Protein AF-A0A2G6NQH4-F1 (afdb_monomer)

Radius of gyration: 15.08 Å; Cα contacts (8 Å, |Δi|>4): 63; chains: 1; bounding box: 32×32×43 Å

Structure (mmCIF, N/CA/C/O backbone):
data_AF-A0A2G6NQH4-F1
#
_entry.id   AF-A0A2G6NQH4-F1
#
loop_
_atom_site.group_PDB
_atom_site.id
_atom_site.type_symbol
_atom_site.label_atom_id
_atom_site.label_alt_id
_atom_site.label_comp_id
_atom_site.label_asym_id
_atom_site.label_entity_id
_atom_site.label_seq_id
_atom_site.pdbx_PDB_ins_code
_atom_site.Cartn_x
_atom_site.Cartn_y
_atom_site.Cartn_z
_atom_site.occupancy
_atom_site.B_iso_or_equiv
_atom_site.auth_seq_id
_atom_site.auth_comp_id
_atom_site.auth_asym_id
_atom_site.auth_atom_id
_atom_site.pdbx_PDB_model_num
ATOM 1 N N . MET A 1 1 ? -13.335 -4.331 -22.618 1.00 51.69 1 MET A N 1
ATOM 2 C CA . MET A 1 1 ? -11.977 -4.323 -22.037 1.00 51.69 1 MET A CA 1
ATOM 3 C C . MET A 1 1 ? -11.745 -2.935 -21.476 1.00 51.69 1 MET A C 1
ATOM 5 O O . MET A 1 1 ? -11.854 -1.982 -22.237 1.00 51.69 1 MET A O 1
ATOM 9 N N . THR A 1 2 ? -11.551 -2.798 -20.167 1.00 68.00 2 THR A N 1
ATOM 10 C CA . THR A 1 2 ? -11.316 -1.488 -19.543 1.00 68.00 2 THR A CA 1
ATOM 11 C C . THR A 1 2 ? -9.955 -0.965 -19.997 1.00 68.00 2 THR A C 1
ATOM 13 O O . THR A 1 2 ? -8.973 -1.707 -19.977 1.00 68.00 2 THR A O 1
ATOM 16 N N . GLN A 1 3 ? -9.901 0.279 -20.468 1.00 81.25 3 GLN A N 1
ATOM 17 C CA . GLN A 1 3 ? -8.659 0.917 -20.899 1.00 81.25 3 GLN A CA 1
ATOM 18 C C . GLN A 1 3 ? -7.701 1.023 -19.703 1.00 81.25 3 GLN A C 1
ATOM 20 O O . GLN A 1 3 ? -8.101 1.499 -18.642 1.00 81.25 3 GLN A O 1
ATOM 25 N N . LYS A 1 4 ? -6.455 0.554 -19.858 1.00 89.19 4 LYS A N 1
ATOM 26 C CA . LYS A 1 4 ? -5.437 0.671 -18.806 1.00 89.19 4 LYS A CA 1
ATOM 27 C C . LYS A 1 4 ? -4.902 2.102 -18.706 1.00 89.19 4 LYS A C 1
ATOM 29 O O . LYS A 1 4 ? -4.746 2.784 -19.720 1.00 89.19 4 LYS A O 1
ATOM 34 N N . ILE A 1 5 ? -4.598 2.530 -17.485 1.00 94.06 5 ILE A N 1
ATOM 35 C CA . ILE A 1 5 ? -4.081 3.862 -17.158 1.00 94.06 5 ILE A CA 1
ATOM 36 C C . ILE A 1 5 ? -2.565 3.872 -17.346 1.00 94.06 5 ILE A C 1
ATOM 38 O O . ILE A 1 5 ? -1.858 3.093 -16.713 1.00 94.06 5 ILE A O 1
ATOM 42 N N . LYS A 1 6 ? -2.050 4.772 -18.185 1.00 93.50 6 LYS A N 1
ATOM 43 C CA . LYS A 1 6 ? -0.603 4.953 -18.364 1.00 93.50 6 LYS A CA 1
ATOM 44 C C . LYS A 1 6 ? -0.039 5.885 -17.302 1.00 93.50 6 LYS A C 1
ATOM 46 O O . LYS A 1 6 ? -0.615 6.937 -17.039 1.00 93.50 6 LYS A O 1
ATOM 51 N N . VAL A 1 7 ? 1.122 5.530 -16.760 1.00 92.88 7 VAL A N 1
ATOM 52 C CA . VAL A 1 7 ? 1.883 6.380 -15.836 1.00 92.88 7 VAL A CA 1
ATOM 53 C C . VAL A 1 7 ? 3.122 6.905 -16.552 1.00 92.88 7 VAL A C 1
ATOM 55 O O . VAL A 1 7 ? 3.846 6.151 -17.204 1.00 92.88 7 VAL A O 1
ATOM 58 N N . LYS A 1 8 ? 3.353 8.216 -16.464 1.00 92.94 8 LYS A N 1
ATOM 59 C CA . LYS A 1 8 ? 4.554 8.854 -17.011 1.00 92.94 8 LYS A CA 1
ATOM 60 C C . LYS A 1 8 ? 5.747 8.521 -16.111 1.00 92.94 8 LYS A C 1
ATOM 62 O O . LYS A 1 8 ? 5.651 8.666 -14.902 1.00 92.94 8 LYS A O 1
ATOM 67 N N . LYS A 1 9 ? 6.865 8.100 -16.702 1.00 91.50 9 LYS A N 1
ATOM 68 C CA . LYS A 1 9 ? 8.109 7.846 -15.961 1.00 91.50 9 LYS A CA 1
ATOM 69 C C . LYS A 1 9 ? 8.889 9.135 -15.691 1.00 91.50 9 LYS A C 1
ATOM 71 O O . LYS A 1 9 ? 8.771 10.102 -16.449 1.00 91.50 9 LYS A O 1
ATOM 76 N N . GLY A 1 10 ? 9.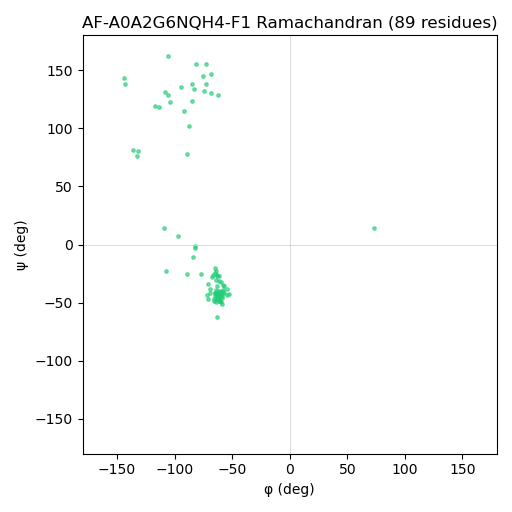711 9.125 -14.646 1.00 91.50 10 GLY A N 1
ATOM 77 C CA . GLY A 1 10 ? 10.583 10.228 -14.244 1.00 91.50 10 GLY A CA 1
ATOM 78 C C . GLY A 1 10 ? 9.849 11.412 -13.611 1.00 91.50 10 GLY A C 1
ATOM 79 O O . GLY A 1 10 ? 10.423 12.494 -13.513 1.00 91.50 10 GLY A O 1
ATOM 80 N N . CYS A 1 11 ? 8.584 11.238 -13.221 1.00 93.19 11 CYS A N 1
ATOM 81 C CA . CYS A 1 11 ? 7.806 12.251 -12.513 1.00 93.19 11 CYS A CA 1
ATOM 82 C C . CYS A 1 11 ? 7.648 11.886 -11.031 1.00 93.19 11 CYS A C 1
ATOM 84 O O . CYS A 1 11 ? 7.856 10.739 -10.634 1.00 93.19 11 CYS A O 1
ATOM 86 N N . ILE A 1 12 ? 7.286 12.864 -10.199 1.00 90.19 12 ILE A N 1
ATOM 87 C CA . ILE A 1 12 ? 7.129 12.647 -8.752 1.00 90.19 12 ILE A CA 1
ATOM 88 C C . ILE A 1 12 ? 6.003 11.637 -8.495 1.00 90.19 12 ILE A C 1
ATOM 90 O O . ILE A 1 12 ? 6.116 10.789 -7.615 1.00 90.19 12 ILE A O 1
ATOM 94 N N . GLU A 1 13 ? 4.953 11.663 -9.311 1.00 91.12 13 GLU A N 1
ATOM 95 C CA . GLU A 1 13 ? 3.792 10.782 -9.214 1.00 91.12 13 GLU A CA 1
ATOM 96 C C . GLU A 1 13 ? 4.146 9.304 -9.435 1.00 91.12 13 GLU A C 1
ATOM 98 O O . GLU A 1 13 ? 3.477 8.435 -8.877 1.00 91.12 13 GLU A O 1
ATOM 103 N N . GLU A 1 14 ? 5.220 8.993 -10.174 1.00 94.62 14 GLU A N 1
ATOM 104 C CA . GLU A 1 14 ? 5.703 7.614 -10.334 1.00 94.62 14 GLU A CA 1
ATOM 105 C C . GLU A 1 14 ? 6.071 6.994 -8.977 1.00 94.62 14 GLU A C 1
ATOM 107 O O . GLU A 1 14 ? 5.837 5.807 -8.748 1.00 94.62 14 GLU A O 1
ATOM 112 N N . THR A 1 15 ? 6.557 7.800 -8.027 1.00 94.31 15 THR A N 1
ATOM 113 C CA . THR A 1 15 ? 6.938 7.315 -6.691 1.00 94.31 15 THR A CA 1
ATOM 114 C C . THR A 1 15 ? 5.755 6.760 -5.891 1.00 94.31 15 THR A C 1
ATOM 116 O O . THR A 1 15 ? 5.953 5.898 -5.032 1.00 94.31 15 THR A O 1
ATOM 119 N N . LEU A 1 16 ? 4.516 7.167 -6.206 1.00 95.31 16 LEU A N 1
ATOM 120 C CA . LEU A 1 16 ? 3.299 6.646 -5.571 1.00 95.31 16 LEU A CA 1
ATOM 121 C C . LEU A 1 16 ? 3.075 5.158 -5.879 1.00 95.31 16 LEU A C 1
ATOM 123 O O . LEU A 1 16 ? 2.441 4.452 -5.088 1.00 95.31 16 LEU A O 1
ATOM 127 N N . LEU A 1 17 ? 3.631 4.660 -6.990 1.00 96.81 17 LEU A N 1
ATOM 128 C CA . LEU A 1 17 ? 3.547 3.251 -7.368 1.00 96.81 17 LEU A CA 1
ATOM 129 C C . LEU A 1 17 ? 4.307 2.340 -6.405 1.00 96.81 17 LEU A C 1
ATOM 131 O O . LEU A 1 17 ? 3.923 1.184 -6.256 1.00 96.81 17 LEU A O 1
ATOM 135 N N . LEU A 1 18 ? 5.332 2.847 -5.716 1.00 97.06 18 LEU A N 1
ATOM 136 C CA . LEU A 1 18 ? 6.163 2.060 -4.805 1.00 97.06 18 LEU A CA 1
ATOM 137 C C . LEU A 1 18 ? 5.353 1.508 -3.611 1.00 97.06 18 LEU A C 1
ATOM 139 O O . LEU A 1 18 ? 5.189 0.286 -3.511 1.00 97.06 18 LEU A O 1
ATOM 143 N N . PRO A 1 19 ? 4.765 2.345 -2.727 1.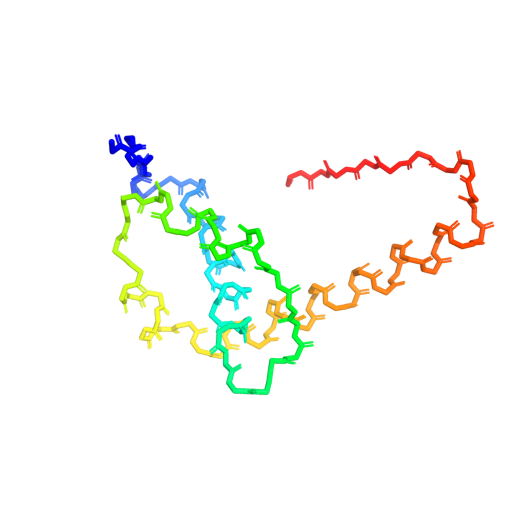00 97.44 19 PRO A N 1
ATOM 144 C CA . PRO A 1 19 ? 3.961 1.839 -1.619 1.00 97.44 19 PRO A CA 1
ATOM 145 C C . PRO A 1 19 ? 2.658 1.176 -2.085 1.00 97.44 19 PRO A C 1
ATOM 147 O O . PRO A 1 19 ? 2.167 0.283 -1.396 1.00 97.44 19 PRO A O 1
ATOM 150 N N . LEU A 1 20 ? 2.097 1.582 -3.230 1.00 97.69 20 LEU A N 1
ATOM 151 C CA . LEU A 1 20 ? 0.917 0.938 -3.812 1.00 97.69 20 LEU A CA 1
ATOM 152 C C . LEU A 1 20 ? 1.219 -0.514 -4.209 1.00 97.69 20 LEU A C 1
ATOM 154 O O . LEU A 1 20 ? 0.495 -1.426 -3.806 1.00 97.69 20 LEU A O 1
ATOM 158 N N . TRP A 1 21 ? 2.318 -0.731 -4.937 1.00 98.19 21 TRP A N 1
ATOM 159 C CA . TRP A 1 21 ? 2.799 -2.063 -5.287 1.00 98.19 21 TRP A CA 1
ATOM 160 C C . TRP A 1 21 ? 3.072 -2.888 -4.030 1.00 98.19 21 TRP A C 1
ATOM 162 O O . TRP A 1 21 ? 2.625 -4.027 -3.948 1.00 98.19 21 TRP A O 1
ATOM 172 N N . GLY A 1 22 ? 3.716 -2.307 -3.012 1.00 98.12 22 GLY A N 1
ATOM 173 C CA . GLY A 1 22 ? 4.030 -3.021 -1.773 1.00 98.12 22 GLY A CA 1
ATOM 174 C C . GLY A 1 22 ? 2.804 -3.597 -1.056 1.00 98.12 22 GLY A C 1
ATOM 175 O O . GLY A 1 22 ? 2.870 -4.726 -0.560 1.00 98.12 22 GLY A O 1
ATOM 176 N N . ARG A 1 23 ? 1.685 -2.853 -1.033 1.00 98.50 23 ARG A N 1
ATOM 177 C CA . ARG A 1 23 ? 0.402 -3.311 -0.464 1.00 98.50 23 ARG A CA 1
ATOM 178 C C . ARG A 1 23 ? -0.271 -4.373 -1.327 1.00 98.50 23 ARG A C 1
ATOM 180 O O . ARG A 1 23 ? -0.714 -5.389 -0.792 1.00 98.50 23 ARG A O 1
ATOM 187 N N . ALA A 1 24 ? -0.292 -4.189 -2.647 1.00 98.38 24 ALA A N 1
ATOM 188 C CA . ALA A 1 24 ? -0.836 -5.189 -3.565 1.00 98.38 24 ALA A CA 1
ATOM 189 C C . ALA A 1 24 ? -0.053 -6.512 -3.495 1.00 98.38 24 ALA A C 1
ATOM 191 O O . ALA A 1 24 ? -0.652 -7.584 -3.435 1.00 98.38 24 ALA A O 1
ATOM 192 N N . PHE A 1 25 ? 1.278 -6.428 -3.447 1.00 97.75 25 PHE A N 1
ATOM 193 C CA . PHE A 1 25 ? 2.168 -7.575 -3.313 1.00 97.75 25 PHE A CA 1
ATOM 194 C C . PHE A 1 25 ? 1.953 -8.302 -1.982 1.00 97.75 25 PHE A C 1
ATOM 196 O O . PHE A 1 25 ? 1.807 -9.519 -1.986 1.00 97.75 25 PHE A O 1
ATOM 203 N N . GLU A 1 26 ? 1.878 -7.580 -0.852 1.00 98.19 26 GLU A N 1
ATOM 204 C CA . GLU A 1 26 ? 1.614 -8.203 0.456 1.00 98.19 26 GLU A CA 1
ATOM 205 C C . GLU A 1 26 ? 0.285 -8.951 0.468 1.00 98.19 26 GLU A C 1
ATOM 207 O O . GLU A 1 26 ? 0.256 -10.094 0.913 1.00 98.19 26 GLU A O 1
ATOM 212 N N . THR A 1 27 ? -0.772 -8.323 -0.054 1.00 98.50 27 THR A N 1
ATOM 213 C CA . THR A 1 27 ? -2.143 -8.860 -0.077 1.00 98.50 27 THR A CA 1
ATOM 214 C C . THR A 1 27 ? -2.214 -10.214 -0.784 1.00 98.50 27 THR A C 1
ATOM 216 O O . THR A 1 27 ? -2.944 -11.099 -0.355 1.00 98.50 27 THR A O 1
ATOM 219 N N . GLN A 1 28 ? -1.417 -10.409 -1.838 1.00 97.00 28 GLN A N 1
ATOM 220 C CA . GLN A 1 28 ? -1.405 -11.638 -2.640 1.00 97.00 28 GLN A CA 1
ATOM 221 C C . GLN A 1 28 ? -0.555 -12.770 -2.036 1.00 97.00 28 GLN A C 1
ATOM 223 O O . GLN A 1 28 ? -0.499 -13.869 -2.594 1.00 97.00 28 GLN A O 1
ATOM 228 N N . ARG A 1 29 ? 0.132 -12.541 -0.909 1.00 96.94 29 ARG A N 1
ATOM 229 C CA . ARG A 1 29 ? 0.920 -13.588 -0.243 1.00 96.94 29 ARG A CA 1
ATOM 230 C C . ARG A 1 29 ? 0.001 -14.597 0.436 1.00 96.94 29 ARG A C 1
ATOM 232 O O . ARG A 1 29 ? -1.089 -14.269 0.879 1.00 96.94 29 ARG A O 1
ATOM 239 N N . LYS A 1 30 ? 0.498 -15.825 0.623 1.00 97.38 30 LYS A N 1
ATOM 240 C CA . LYS A 1 30 ? -0.231 -16.899 1.326 1.00 97.38 30 LYS A CA 1
ATOM 241 C C . LYS A 1 30 ? -0.707 -16.495 2.731 1.00 97.38 30 LYS A C 1
ATOM 243 O O . LYS A 1 30 ? -1.785 -16.900 3.137 1.00 97.38 30 LYS A O 1
ATOM 248 N N . ASN A 1 31 ? 0.112 -15.729 3.454 1.00 97.12 31 ASN A N 1
ATOM 249 C CA . ASN A 1 31 ? -0.165 -15.240 4.806 1.00 97.12 31 ASN A CA 1
ATOM 250 C C . ASN A 1 31 ? 0.129 -13.727 4.849 1.00 97.12 31 ASN A C 1
ATOM 252 O O . ASN A 1 31 ? 1.238 -13.342 5.238 1.00 97.12 31 ASN A O 1
ATOM 256 N N . PRO A 1 32 ? -0.793 -12.879 4.368 1.00 97.62 32 PRO A N 1
ATOM 257 C CA . PRO A 1 32 ? -0.566 -11.443 4.265 1.00 97.62 32 PRO A CA 1
ATOM 258 C C . PRO A 1 32 ? -0.592 -10.788 5.653 1.00 97.62 32 PRO A C 1
ATOM 260 O O . PRO A 1 32 ? -1.449 -11.092 6.481 1.00 97.62 32 PRO A O 1
ATOM 263 N N . ARG A 1 33 ? 0.328 -9.853 5.916 1.00 97.56 33 ARG A N 1
ATOM 264 C CA . ARG A 1 33 ? 0.302 -9.004 7.126 1.00 97.56 33 ARG A CA 1
ATOM 265 C C . ARG A 1 33 ? -0.724 -7.874 7.029 1.00 97.56 33 ARG A C 1
ATOM 267 O O . ARG A 1 33 ? -1.164 -7.366 8.052 1.00 97.56 33 ARG A O 1
ATOM 274 N N . LEU A 1 34 ? -1.054 -7.463 5.807 1.00 97.56 34 LEU A N 1
ATOM 275 C CA . LEU A 1 34 ? -2.021 -6.421 5.476 1.00 97.56 34 LEU A CA 1
ATOM 276 C C . LEU A 1 34 ? -2.762 -6.845 4.207 1.00 97.56 34 LEU A C 1
ATOM 278 O O . LEU A 1 34 ? -2.131 -7.342 3.274 1.00 97.56 34 LEU A O 1
ATOM 282 N N . MET A 1 35 ? -4.079 -6.638 4.184 1.00 98.06 35 MET A N 1
ATOM 283 C CA . MET A 1 35 ? -4.933 -6.911 3.027 1.00 98.06 35 MET A CA 1
ATOM 284 C C . MET A 1 35 ? -5.497 -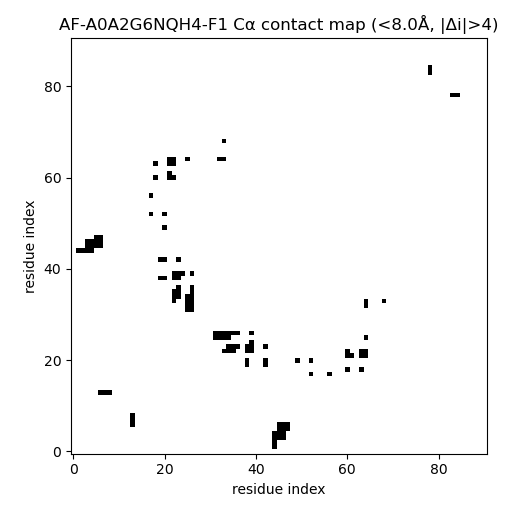5.597 2.481 1.00 98.06 35 MET A C 1
ATOM 286 O O . MET A 1 35 ? -6.217 -4.891 3.181 1.00 98.06 35 MET A O 1
ATOM 290 N N . ASP A 1 36 ? -5.168 -5.284 1.231 1.00 98.44 36 ASP A N 1
ATOM 291 C CA . ASP A 1 36 ? -5.634 -4.117 0.481 1.00 98.44 36 ASP A CA 1
ATOM 292 C C . ASP A 1 36 ? -6.016 -4.562 -0.940 1.00 98.44 36 ASP A C 1
ATOM 294 O O . ASP A 1 36 ? -5.252 -4.447 -1.904 1.00 98.44 36 ASP A O 1
ATOM 298 N N . GLU A 1 37 ? -7.228 -5.102 -1.067 1.00 98.38 37 GLU A N 1
ATOM 299 C CA . GLU A 1 37 ? -7.785 -5.539 -2.354 1.00 98.38 37 GLU A CA 1
ATOM 300 C C . GLU A 1 37 ? -7.924 -4.380 -3.347 1.00 98.38 37 GLU A C 1
ATOM 302 O O . GLU A 1 37 ? -7.832 -4.572 -4.563 1.00 98.38 37 GLU A O 1
ATOM 307 N N . LYS A 1 38 ? -8.085 -3.148 -2.844 1.00 98.31 38 LYS A N 1
ATOM 308 C CA . LYS A 1 38 ? -8.158 -1.965 -3.698 1.00 98.31 38 LYS A CA 1
ATOM 309 C C . LYS A 1 38 ? -6.802 -1.677 -4.340 1.00 98.31 38 LYS A C 1
ATOM 311 O O . LYS A 1 38 ? -6.767 -1.360 -5.526 1.00 98.31 38 LYS A O 1
ATOM 316 N N . ALA A 1 39 ? -5.686 -1.855 -3.633 1.00 98.38 39 ALA A N 1
ATOM 317 C CA . ALA A 1 39 ? -4.359 -1.771 -4.242 1.00 98.38 39 ALA A CA 1
ATOM 318 C C . ALA A 1 39 ? -4.172 -2.818 -5.349 1.00 98.38 39 ALA A C 1
ATOM 320 O O . ALA A 1 39 ? -3.642 -2.493 -6.412 1.00 98.38 39 ALA A O 1
ATOM 321 N N . VAL A 1 40 ? -4.648 -4.051 -5.141 1.00 98.38 40 VAL A N 1
ATOM 322 C CA . VAL A 1 40 ? -4.602 -5.109 -6.166 1.00 98.38 40 VAL A CA 1
ATOM 323 C C . VAL A 1 40 ? -5.409 -4.718 -7.407 1.00 98.38 40 VAL A C 1
ATOM 325 O O . VAL A 1 40 ? -4.930 -4.878 -8.532 1.00 98.38 40 VAL A O 1
ATOM 328 N N . GLU A 1 41 ? -6.617 -4.187 -7.221 1.00 97.94 41 GLU A N 1
ATOM 329 C CA . GLU A 1 41 ? -7.467 -3.678 -8.302 1.00 97.94 41 GLU A CA 1
ATOM 330 C C . GLU A 1 41 ? -6.793 -2.532 -9.072 1.00 97.94 41 GLU A C 1
ATOM 332 O O . GLU A 1 41 ? -6.711 -2.582 -10.302 1.00 97.94 41 GLU A O 1
ATOM 337 N N . ILE A 1 42 ? -6.258 -1.5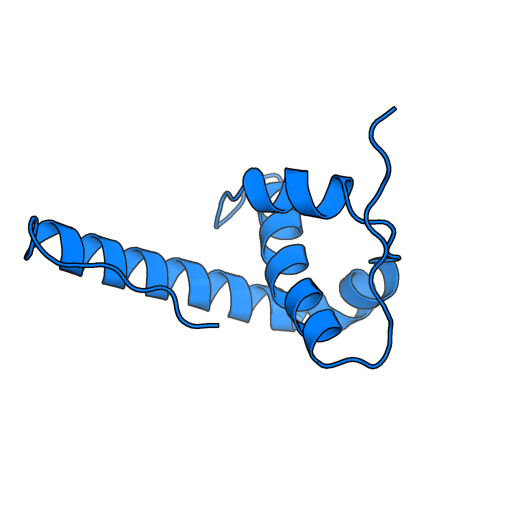33 -8.360 1.00 97.19 42 ILE A N 1
ATOM 338 C CA . ILE A 1 42 ? -5.602 -0.370 -8.970 1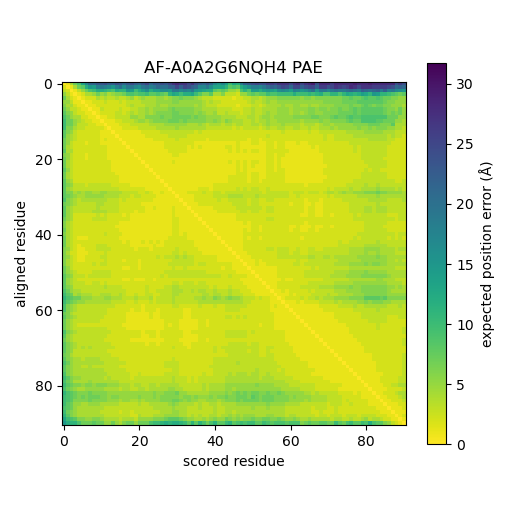.00 97.19 42 ILE A CA 1
ATOM 339 C C . ILE A 1 42 ? -4.386 -0.818 -9.786 1.00 97.19 42 ILE A C 1
ATOM 341 O O . ILE A 1 42 ? -4.284 -0.451 -10.954 1.00 97.19 42 ILE A O 1
ATOM 345 N N . ILE A 1 43 ? -3.503 -1.656 -9.231 1.00 96.44 43 ILE A N 1
ATOM 346 C CA . ILE A 1 43 ? -2.310 -2.150 -9.940 1.00 96.44 43 ILE A CA 1
ATOM 347 C C . ILE A 1 43 ? -2.691 -2.873 -11.240 1.00 96.44 43 ILE A C 1
ATOM 349 O O . ILE A 1 43 ? -2.069 -2.640 -12.275 1.00 96.44 43 ILE A O 1
ATOM 353 N N . LYS A 1 44 ? -3.754 -3.690 -11.234 1.00 95.94 44 LYS A N 1
ATOM 354 C CA . LYS A 1 44 ? -4.243 -4.386 -12.441 1.00 95.94 44 LYS A CA 1
ATOM 355 C C . LYS A 1 44 ? -4.739 -3.430 -13.534 1.00 95.94 44 LYS A C 1
ATOM 357 O O . LYS A 1 44 ? -4.708 -3.788 -14.715 1.00 95.94 44 LYS A O 1
ATOM 362 N N . SER A 1 45 ? -5.194 -2.238 -13.150 1.00 96.38 45 SER A N 1
ATOM 363 C CA . SER A 1 45 ? -5.686 -1.203 -14.066 1.00 96.38 45 SER A CA 1
ATOM 364 C C . SER A 1 45 ? -4.580 -0.332 -14.674 1.00 96.38 45 SER A C 1
ATOM 366 O O . SER A 1 45 ? -4.845 0.404 -15.624 1.00 96.38 45 SER A O 1
ATOM 368 N N . ILE A 1 46 ? -3.344 -0.424 -14.173 1.00 95.75 46 ILE A N 1
ATOM 369 C CA . ILE A 1 46 ? -2.219 0.409 -14.606 1.00 95.75 46 ILE A CA 1
ATOM 370 C C . ILE A 1 46 ? -1.405 -0.312 -15.695 1.00 95.75 46 ILE A C 1
ATOM 372 O O . ILE A 1 46 ? -1.102 -1.503 -15.607 1.00 95.75 46 ILE A O 1
ATOM 376 N N . ASP A 1 47 ? -1.045 0.425 -16.743 1.00 95.06 47 ASP A N 1
ATOM 377 C CA . ASP A 1 47 ? -0.092 0.033 -17.782 1.00 95.06 47 ASP A CA 1
ATOM 378 C C . ASP A 1 47 ? 1.324 0.461 -17.363 1.00 95.06 47 ASP A C 1
ATOM 380 O O . ASP A 1 47 ? 1.829 1.509 -17.773 1.00 95.06 47 ASP A O 1
ATOM 384 N N . TYR A 1 48 ? 1.925 -0.313 -16.456 1.00 95.00 48 TYR A N 1
ATOM 385 C CA . TYR A 1 48 ? 3.264 -0.082 -15.913 1.00 95.00 48 TYR A CA 1
ATOM 386 C C . TYR A 1 48 ? 3.982 -1.414 -15.679 1.00 95.00 48 TYR A C 1
ATOM 388 O 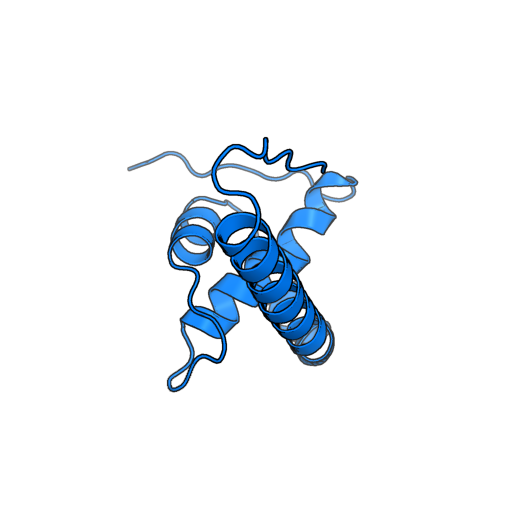O . TYR A 1 48 ? 3.365 -2.402 -15.277 1.00 95.00 48 TYR A O 1
ATOM 396 N N . ASP A 1 49 ? 5.291 -1.440 -15.927 1.00 94.00 49 ASP A N 1
ATOM 397 C CA . ASP A 1 49 ? 6.134 -2.604 -15.657 1.00 94.00 49 ASP A CA 1
ATOM 398 C C . ASP A 1 49 ? 6.642 -2.566 -14.211 1.00 94.00 49 ASP A C 1
ATOM 400 O O . ASP A 1 49 ? 7.572 -1.835 -13.878 1.00 94.00 49 ASP A O 1
ATOM 404 N N . PHE A 1 50 ? 6.023 -3.372 -13.350 1.00 95.62 50 PHE A N 1
ATOM 405 C CA . PHE A 1 50 ? 6.378 -3.471 -11.933 1.00 95.62 50 PHE A CA 1
ATOM 406 C C . PHE A 1 50 ? 7.574 -4.395 -11.654 1.00 95.62 50 PHE A C 1
ATOM 408 O O . PHE A 1 50 ? 7.978 -4.516 -10.496 1.00 95.62 50 PHE A O 1
ATOM 415 N N . SER A 1 51 ? 8.162 -5.041 -12.669 1.00 94.81 51 SER A N 1
ATOM 416 C CA . SER A 1 51 ? 9.230 -6.030 -12.463 1.00 94.81 51 SER A CA 1
ATOM 417 C C . SER A 1 51 ? 10.497 -5.431 -11.843 1.00 94.81 51 SER A C 1
ATOM 419 O O . SER A 1 51 ? 11.203 -6.104 -11.093 1.00 94.81 51 SER A O 1
ATOM 421 N N . GLU A 1 52 ? 10.789 -4.158 -12.113 1.00 93.50 52 GLU A N 1
ATOM 422 C CA . GLU A 1 52 ? 11.918 -3.447 -11.507 1.00 93.50 52 GLU A CA 1
ATOM 423 C C . GLU A 1 52 ? 11.693 -3.187 -10.011 1.00 93.50 52 GLU A C 1
ATOM 425 O O . GLU A 1 52 ? 12.594 -3.395 -9.194 1.00 93.50 52 GLU A O 1
ATOM 430 N N . ILE A 1 53 ? 10.470 -2.799 -9.637 1.00 95.88 53 ILE A N 1
ATOM 431 C CA . ILE A 1 53 ? 10.081 -2.591 -8.238 1.00 95.88 53 ILE A CA 1
ATOM 432 C C . ILE A 1 53 ? 10.176 -3.921 -7.483 1.00 95.88 53 ILE A C 1
ATOM 434 O O . ILE A 1 53 ? 10.799 -3.977 -6.425 1.00 95.88 53 ILE A O 1
ATOM 438 N N . GLU A 1 54 ? 9.644 -5.003 -8.053 1.00 95.06 54 GLU A N 1
ATOM 439 C CA . GLU A 1 54 ? 9.698 -6.340 -7.452 1.00 95.06 54 GLU A CA 1
ATOM 440 C C . GLU A 1 54 ? 11.133 -6.806 -7.175 1.00 95.06 54 GLU A C 1
ATOM 442 O O . GLU A 1 54 ? 11.421 -7.324 -6.095 1.00 95.06 54 GLU A O 1
ATOM 447 N N . LYS A 1 55 ? 12.057 -6.558 -8.109 1.00 96.06 55 LYS A N 1
ATOM 448 C CA . LYS A 1 55 ? 13.471 -6.938 -7.965 1.00 96.06 55 LYS A CA 1
ATOM 449 C C . LYS A 1 55 ? 14.222 -6.109 -6.926 1.00 96.06 55 LYS A C 1
ATOM 451 O O . LYS A 1 55 ? 15.146 -6.625 -6.302 1.00 96.06 55 LYS A O 1
ATOM 456 N N . THR A 1 56 ? 13.881 -4.831 -6.769 1.00 95.44 56 THR A N 1
ATOM 457 C CA . THR A 1 56 ? 14.713 -3.876 -6.013 1.00 95.44 56 THR A CA 1
ATOM 458 C C . THR A 1 56 ? 14.138 -3.486 -4.653 1.00 95.44 56 THR A C 1
ATOM 460 O O . THR A 1 56 ? 14.892 -3.080 -3.772 1.00 95.44 56 THR A O 1
ATOM 463 N N . GLN A 1 57 ? 12.826 -3.624 -4.442 1.00 95.81 57 GLN A N 1
ATOM 464 C CA . GLN A 1 57 ? 12.131 -3.016 -3.300 1.00 95.81 57 GLN A CA 1
ATOM 465 C C . GLN A 1 57 ? 11.657 -4.003 -2.231 1.00 95.81 57 GLN A C 1
ATOM 467 O O . GLN A 1 57 ? 10.881 -3.622 -1.354 1.00 95.81 57 GLN A O 1
ATOM 472 N N . GLY A 1 58 ? 12.138 -5.250 -2.241 1.00 90.62 58 GLY A N 1
ATOM 473 C CA . GLY A 1 58 ? 11.738 -6.265 -1.257 1.00 90.62 58 GLY A CA 1
ATOM 474 C C . GLY A 1 58 ? 11.906 -5.809 0.201 1.00 90.62 58 GLY A C 1
ATOM 475 O O . GLY A 1 58 ? 11.000 -5.985 1.008 1.00 90.62 58 GLY A O 1
ATOM 476 N N . MET A 1 59 ? 13.014 -5.136 0.533 1.00 94.06 59 MET A N 1
ATOM 477 C CA . MET A 1 59 ? 13.234 -4.588 1.882 1.00 94.06 59 MET A CA 1
ATOM 478 C C . MET A 1 59 ? 12.323 -3.390 2.186 1.00 94.06 59 MET A C 1
ATOM 480 O O . MET A 1 59 ? 11.687 -3.349 3.241 1.00 94.06 59 MET A O 1
ATOM 484 N N . SER A 1 60 ? 12.219 -2.435 1.255 1.00 96.88 60 SER A N 1
ATOM 485 C CA . SER A 1 60 ? 11.369 -1.241 1.384 1.00 96.88 60 SER A CA 1
ATOM 486 C C . SER A 1 60 ? 9.896 -1.603 1.595 1.00 96.88 60 SER A C 1
ATOM 488 O O . SER A 1 60 ? 9.198 -0.954 2.378 1.00 96.88 60 SER A O 1
ATOM 490 N N . GLN A 1 61 ? 9.442 -2.692 0.967 1.00 97.38 61 GLN A N 1
ATOM 491 C CA . GLN A 1 61 ? 8.089 -3.221 1.093 1.00 97.38 61 GLN A CA 1
ATOM 492 C C . GLN A 1 61 ? 7.695 -3.481 2.546 1.00 97.38 61 GLN A C 1
ATOM 494 O O . GLN A 1 61 ? 6.602 -3.092 2.961 1.00 97.38 61 GLN A O 1
ATOM 499 N N . HIS A 1 62 ? 8.587 -4.061 3.351 1.00 97.00 62 HIS A N 1
ATOM 500 C CA . HIS A 1 62 ? 8.303 -4.304 4.763 1.00 97.00 62 HIS A CA 1
ATOM 501 C C . HIS A 1 62 ? 8.059 -3.001 5.529 1.00 97.00 62 HIS A C 1
ATOM 503 O O . HIS A 1 62 ? 7.136 -2.946 6.345 1.00 97.00 62 HIS A O 1
ATOM 509 N N . GLY A 1 63 ? 8.841 -1.959 5.234 1.00 97.94 63 GLY A N 1
ATOM 510 C CA . GLY A 1 63 ? 8.670 -0.630 5.817 1.00 97.94 63 GLY A CA 1
ATOM 511 C C . GLY A 1 63 ? 7.335 0.007 5.432 1.00 97.94 63 GLY A C 1
ATOM 512 O O . GLY A 1 63 ? 6.651 0.567 6.287 1.00 97.94 63 GLY A O 1
ATOM 513 N N . TRP A 1 64 ? 6.909 -0.130 4.173 1.00 97.94 64 TRP A N 1
ATOM 514 C CA . TRP A 1 64 ? 5.612 0.389 3.727 1.00 97.94 64 TRP A CA 1
ATOM 515 C C . TRP A 1 64 ? 4.433 -0.312 4.402 1.00 97.94 64 TRP A C 1
ATOM 517 O O . TRP A 1 64 ? 3.507 0.371 4.832 1.00 97.94 64 TRP A O 1
ATOM 527 N N . ILE A 1 65 ? 4.486 -1.639 4.560 1.00 98.38 65 ILE A N 1
ATOM 528 C CA . ILE A 1 65 ? 3.445 -2.391 5.278 1.00 98.38 65 ILE A CA 1
ATOM 529 C C . ILE A 1 65 ? 3.405 -2.014 6.758 1.00 98.38 65 ILE A C 1
ATOM 531 O O . ILE A 1 65 ? 2.326 -1.776 7.296 1.00 98.38 65 ILE A O 1
ATOM 535 N N . ALA A 1 66 ? 4.565 -1.910 7.413 1.00 98.25 66 ALA A N 1
ATOM 536 C CA . ALA A 1 66 ? 4.633 -1.487 8.809 1.00 98.25 66 ALA A CA 1
ATOM 537 C C . ALA A 1 66 ? 4.046 -0.080 9.000 1.00 98.25 66 ALA A C 1
ATOM 539 O O . ALA A 1 66 ? 3.268 0.138 9.928 1.00 98.25 66 ALA A O 1
ATOM 540 N N . ARG A 1 67 ? 4.363 0.852 8.089 1.00 97.50 67 ARG A N 1
ATOM 541 C CA . AR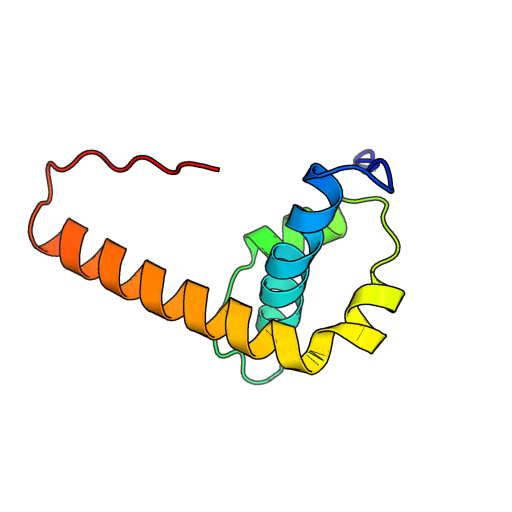G A 1 67 ? 3.803 2.207 8.093 1.00 97.50 67 ARG A CA 1
ATOM 542 C C . ARG A 1 67 ? 2.284 2.190 7.938 1.00 97.50 67 ARG A C 1
ATOM 544 O O . ARG A 1 67 ? 1.616 2.835 8.732 1.00 97.50 67 ARG A O 1
ATOM 551 N N . SER A 1 68 ? 1.744 1.443 6.972 1.00 97.56 68 SER A N 1
ATOM 552 C CA . SER A 1 68 ? 0.291 1.337 6.783 1.00 97.56 68 SER A CA 1
ATOM 553 C C . SER A 1 68 ? -0.406 0.792 8.027 1.00 97.56 68 SER A C 1
ATOM 555 O O . SER A 1 68 ? -1.287 1.456 8.552 1.00 97.56 68 SER A O 1
ATOM 557 N N . LEU A 1 69 ? 0.056 -0.333 8.582 1.00 98.25 69 LEU A N 1
ATOM 558 C CA . LEU A 1 69 ? -0.535 -0.908 9.798 1.00 98.25 69 LEU A CA 1
ATOM 559 C C . LEU A 1 69 ? -0.483 0.053 10.994 1.00 98.25 69 LEU A C 1
ATOM 561 O O . LEU A 1 69 ? -1.428 0.132 11.778 1.00 98.25 69 LEU A O 1
ATOM 565 N N . HIS A 1 70 ? 0.627 0.778 11.150 1.00 98.06 70 HIS A N 1
ATOM 566 C CA . HIS A 1 70 ? 0.776 1.757 12.220 1.00 98.06 70 HIS A CA 1
ATOM 567 C C . HIS A 1 70 ? -0.199 2.929 12.052 1.00 98.06 70 HIS A C 1
ATOM 56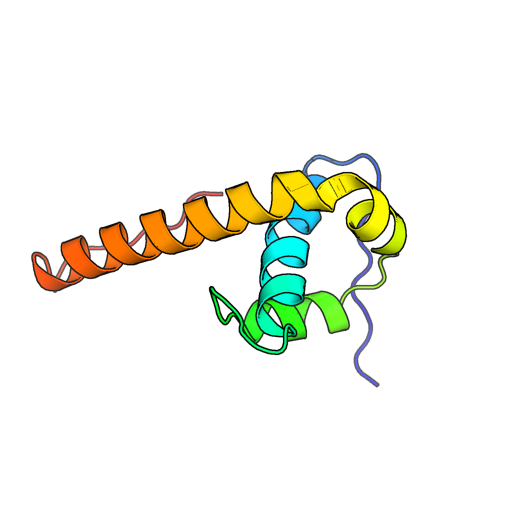9 O O . HIS A 1 70 ? -0.898 3.283 13.002 1.00 98.06 70 HIS A O 1
ATOM 575 N N . THR A 1 71 ? -0.278 3.505 10.851 1.00 96.44 71 THR A N 1
ATOM 576 C CA . THR A 1 71 ? -1.188 4.615 10.553 1.00 96.44 71 THR A CA 1
ATOM 577 C C . THR A 1 71 ? -2.652 4.188 10.659 1.00 96.44 71 THR A C 1
ATOM 579 O O . THR A 1 71 ? -3.430 4.910 11.277 1.00 96.44 71 THR A O 1
ATOM 582 N N . ASP A 1 72 ? -3.016 3.004 10.160 1.00 96.50 72 ASP A N 1
ATOM 583 C CA . ASP A 1 72 ? -4.374 2.454 10.255 1.00 96.50 72 ASP A CA 1
ATOM 584 C C . ASP A 1 72 ? -4.795 2.284 11.715 1.00 96.50 72 ASP A C 1
ATOM 586 O O . ASP A 1 72 ? -5.889 2.694 12.106 1.00 96.50 72 ASP A O 1
ATOM 590 N N . LYS A 1 73 ? -3.899 1.745 12.552 1.00 97.75 73 LYS A N 1
ATOM 591 C CA . LYS A 1 73 ? -4.141 1.625 13.991 1.00 97.75 73 LYS A CA 1
ATOM 592 C C . LYS A 1 73 ? -4.368 2.993 14.634 1.00 97.75 73 LYS A C 1
A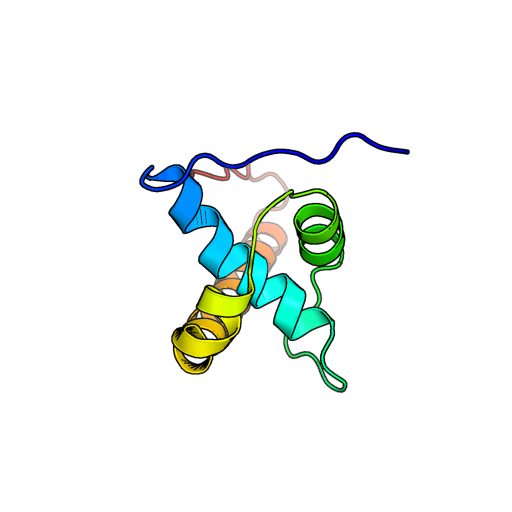TOM 594 O O . LYS A 1 73 ? -5.345 3.156 15.360 1.00 97.75 73 LYS A O 1
ATOM 599 N N . MET A 1 74 ? -3.496 3.968 14.367 1.00 97.00 74 MET A N 1
ATOM 600 C CA . MET A 1 74 ? -3.642 5.312 14.935 1.00 97.00 74 MET A CA 1
ATOM 601 C C . MET A 1 74 ? -4.944 5.983 14.494 1.00 97.00 74 MET A C 1
ATOM 603 O O . MET A 1 74 ? -5.645 6.551 15.330 1.00 97.00 74 MET A O 1
ATOM 607 N N . ALA A 1 75 ? -5.296 5.885 13.210 1.00 96.12 75 ALA A N 1
ATOM 608 C CA . ALA A 1 75 ? -6.538 6.437 12.683 1.00 96.12 75 ALA A CA 1
ATOM 609 C C . ALA A 1 75 ? -7.759 5.774 13.332 1.00 96.12 75 ALA A C 1
ATOM 611 O O . ALA A 1 75 ? -8.666 6.464 13.788 1.00 96.12 75 ALA A O 1
ATOM 612 N N . HIS A 1 76 ? -7.765 4.445 13.444 1.00 96.62 76 HIS A N 1
ATOM 613 C CA . HIS A 1 76 ? -8.861 3.707 14.064 1.00 96.62 76 HIS A CA 1
ATOM 614 C C . HIS A 1 76 ? -9.018 4.041 15.556 1.00 96.62 76 HIS A C 1
ATOM 616 O O . HIS A 1 76 ? -10.132 4.253 16.037 1.00 96.62 76 HIS A O 1
ATOM 622 N N . ASP A 1 77 ? -7.911 4.117 16.299 1.00 97.69 77 ASP A N 1
ATOM 623 C CA . ASP A 1 77 ? -7.923 4.497 17.714 1.00 97.69 77 ASP A CA 1
ATOM 624 C C . ASP A 1 77 ? -8.419 5.944 17.903 1.00 97.69 77 ASP A C 1
ATOM 626 O O . ASP A 1 77 ? -9.213 6.219 18.810 1.00 97.69 77 ASP A O 1
ATOM 630 N N . PHE A 1 78 ? -8.027 6.858 17.011 1.00 97.12 78 PHE A N 1
ATOM 631 C CA . PHE A 1 78 ? -8.508 8.238 17.008 1.00 97.12 78 PHE A CA 1
ATOM 632 C C . PHE A 1 78 ? -10.009 8.336 16.692 1.00 97.12 78 PHE A C 1
ATOM 634 O O . PHE A 1 78 ? -10.745 8.975 17.437 1.00 97.12 78 PHE A O 1
ATOM 641 N N . ILE A 1 79 ? -10.492 7.645 15.656 1.00 97.44 79 ILE A N 1
ATOM 642 C CA . ILE A 1 79 ? -11.919 7.626 15.282 1.00 97.44 79 ILE A CA 1
ATOM 643 C C . ILE A 1 79 ? -12.774 7.047 16.414 1.00 97.44 79 ILE A C 1
ATOM 645 O O . ILE A 1 79 ? -13.828 7.588 16.736 1.00 97.44 79 ILE A O 1
ATOM 649 N N . ARG A 1 80 ? -12.307 5.977 17.073 1.00 97.62 80 ARG A N 1
ATOM 650 C CA . ARG A 1 80 ? -13.019 5.371 18.211 1.00 97.62 80 ARG A CA 1
ATOM 651 C C . ARG A 1 80 ? -13.174 6.340 19.386 1.00 97.62 80 ARG A C 1
ATOM 653 O O . ARG A 1 80 ? -14.138 6.230 20.136 1.00 97.62 80 ARG A O 1
ATOM 660 N N . THR A 1 81 ? -12.218 7.249 19.566 1.00 98.19 81 THR A N 1
ATOM 661 C CA . THR A 1 81 ? -12.230 8.245 20.649 1.00 98.19 81 THR A CA 1
ATOM 662 C C . THR A 1 81 ? -12.940 9.542 20.259 1.00 98.19 81 THR A C 1
ATOM 664 O O . THR A 1 81 ? -13.483 10.211 21.133 1.00 98.19 81 THR A O 1
ATOM 667 N N . HIS A 1 82 ? -12.994 9.866 18.965 1.00 97.88 82 HIS A N 1
ATOM 668 C CA . HIS A 1 82 ? -13.592 11.086 18.424 1.00 97.88 82 HIS A CA 1
ATOM 669 C C . HIS A 1 82 ? -14.515 10.745 17.237 1.00 97.88 82 HIS A C 1
ATOM 671 O O . HIS A 1 82 ? -14.141 10.965 16.083 1.00 97.88 82 HIS A O 1
ATOM 677 N N . PRO A 1 83 ? -15.725 10.209 17.488 1.00 96.44 83 PRO A N 1
ATOM 678 C CA . PRO A 1 83 ? -16.606 9.714 16.426 1.00 96.44 83 PRO A CA 1
ATOM 679 C C . PRO A 1 83 ? -17.115 10.806 15.469 1.00 96.44 83 PRO A C 1
ATOM 681 O O . PRO A 1 83 ? -17.508 10.493 14.350 1.00 96.44 83 PRO A O 1
ATOM 684 N N . GLU A 1 84 ? -17.087 12.076 15.883 1.00 97.56 84 GLU A N 1
ATOM 685 C CA . GLU A 1 84 ? -17.482 13.230 15.058 1.00 97.56 84 GLU A CA 1
ATOM 686 C C . GLU A 1 84 ? -16.288 13.939 14.393 1.00 97.56 84 GLU A C 1
ATOM 688 O O . GLU A 1 84 ? -16.441 15.012 13.808 1.00 97.56 84 GLU A O 1
ATOM 693 N N . ALA A 1 85 ? -15.076 13.382 14.492 1.00 96.12 85 ALA A N 1
ATOM 694 C CA . ALA A 1 85 ? -13.901 14.007 13.902 1.00 96.12 85 ALA A CA 1
ATOM 695 C C . ALA A 1 85 ? -13.934 13.992 12.366 1.00 96.12 85 ALA A C 1
ATOM 697 O O . ALA A 1 85 ? -14.377 13.036 11.730 1.00 96.12 85 ALA A O 1
ATOM 698 N N . ALA A 1 86 ? -13.370 15.039 11.762 1.00 95.88 86 ALA A N 1
ATOM 699 C CA . ALA A 1 86 ? -13.106 15.078 10.331 1.00 95.88 86 ALA A CA 1
ATOM 700 C C . ALA A 1 86 ? -11.784 14.362 10.008 1.00 95.88 86 ALA A C 1
ATOM 702 O O . ALA A 1 86 ? -10.761 14.616 10.645 1.00 95.88 86 ALA A O 1
ATOM 703 N N . ILE A 1 87 ? -11.794 13.504 8.985 1.00 93.94 87 ILE A N 1
ATOM 704 C CA . ILE A 1 87 ? -10.595 12.833 8.473 1.00 93.94 87 ILE A CA 1
ATOM 705 C C . ILE A 1 87 ? -10.175 13.495 7.164 1.00 93.94 87 ILE A C 1
ATOM 707 O O . ILE A 1 87 ? -10.942 13.537 6.204 1.00 93.94 87 ILE A O 1
ATOM 711 N N . VAL A 1 88 ? -8.937 13.989 7.123 1.00 95.25 88 VAL A N 1
ATOM 712 C CA . VAL A 1 88 ? -8.329 14.588 5.931 1.00 95.25 88 VAL A CA 1
ATOM 713 C C . VAL A 1 88 ? -7.125 13.745 5.529 1.00 95.25 88 VAL A C 1
ATOM 715 O O . VAL A 1 88 ? -6.176 13.607 6.297 1.00 95.25 88 VAL A O 1
ATOM 718 N N . ASN A 1 89 ? -7.161 13.181 4.323 1.00 92.25 89 ASN A N 1
ATOM 719 C CA . ASN A 1 89 ? -6.012 12.509 3.725 1.00 92.25 89 ASN A CA 1
ATOM 720 C C . ASN A 1 89 ? -5.224 13.524 2.885 1.00 92.25 89 ASN A C 1
ATOM 722 O O . ASN A 1 89 ? -5.757 14.048 1.906 1.00 92.25 89 ASN A O 1
ATOM 726 N N . MET A 1 90 ? -3.987 13.817 3.286 1.00 90.25 90 MET A N 1
ATOM 727 C CA . MET A 1 90 ? -3.093 14.740 2.583 1.00 90.25 90 MET A CA 1
ATOM 728 C C . MET A 1 90 ? -2.008 13.945 1.861 1.00 90.25 90 MET A C 1
ATOM 730 O O . MET A 1 90 ? -1.380 13.083 2.474 1.00 90.25 90 MET A O 1
ATOM 734 N N . GLY A 1 91 ? -1.844 14.240 0.568 1.00 80.50 91 GLY A N 1
ATOM 735 C CA . GLY A 1 91 ? -0.913 13.557 -0.337 1.00 80.50 91 GLY A CA 1
ATOM 736 C C . GLY A 1 91 ? 0.543 13.647 0.089 1.00 80.50 91 GLY A C 1
ATOM 737 O O . GLY A 1 91 ? 0.958 14.744 0.523 1.00 80.50 91 GLY A O 1
#

Mean predicted aligned error: 3.38 Å

Solvent-accessible surface area (backbone atoms only — not comparable to full-atom values): 5566 Å² total; per-residue (Å²): 132,84,82,60,46,76,70,66,81,96,46,78,71,47,60,58,51,54,57,41,48,35,40,24,56,36,37,73,40,97,79,48,94,49,82,38,69,64,38,42,53,53,58,72,40,41,56,70,82,59,66,63,54,64,75,70,34,65,71,57,31,55,54,46,52,53,48,50,56,51,50,52,50,53,50,51,56,48,42,75,76,38,79,86,63,86,87,80,90,79,134

pLDDT: mean 94.98, std 6.25, range [51.69, 98.5]

Secondary structure (DSSP, 8-state):
-PPPEE--TTSGGGGGHHHHHHHHHHHTSSS-SS--HHHHHHHHHEE--THHHHHH-HHHHHHHHHHHHHHHHHHHHHHHH-TT-------

Foldseek 3Di:
DQAAAEDDPPDPVVVVVLLLVLQLVQQPDPDHPHHDVVSVVNVVRHPDDCVVSVVPCPVVSVVSSVVVVVVVVVVVVVCVVPVPDDDDDDD

Sequence (91 aa):
MTQKIKVKKGCIEETLLLPLWGRAFETQRKNPRLMDEKAVEIIKSIDYDFSEIEKTQGMSQHGWIARSLHTDKMAHDFIRTHPEAAIVNMG